Protein AF-A0A1J4P649-F1 (afdb_monomer)

pLDDT: mean 78.21, std 16.34, range [38.28, 94.56]

Mean predicted aligned error: 8.25 Å

Solvent-accessible surface area (backbone atoms only — not comparable to full-atom values): 4786 Å² total; per-residue (Å²): 130,82,52,71,67,56,53,54,52,52,52,34,51,51,38,51,51,51,48,48,52,44,20,72,77,43,36,81,43,73,40,51,35,66,61,48,17,66,52,60,71,48,64,45,68,62,47,35,74,76,51,42,70,46,38,31,30,44,55,49,53,52,47,62,72,70,45,73,68,56,66,56,52,53,52,53,52,59,53,58,64,69,72,77,123

Foldseek 3Di:
DPPPLNVLVVQLVVLLVVLVVCCVVPQQDKDFLVVLCVSNVHDSVVSCVVPNGIDGSNVSNVCVVPPPCVSSVCVVVVVVVVPPD

Nearest PDB structures (foldseek):
  4cgr-assembly1_A  TM=4.597E-01  e=4.262E+00  Streptomyces coelicolor
  3qkx-assembly1_A  TM=3.719E-01  e=3.098E+00  Haemophilus influenzae
  7pt0-assembly1_A  TM=3.523E-01  e=3.098E+00  Streptomyces coelicolor
  3mvp-assembly1_B  TM=3.732E-01  e=4.262E+00  Streptococcus mutans UA159
  2zcx-assembly1_A-2  TM=4.895E-01  e=6.658E+00  Streptomyces coelicolor

Radius of gyration: 14.2 Å; Cα contacts (8 Å, |Δi|>4): 68; chains: 1; bounding box: 41×18×39 Å

Secondary structure (DSSP, 8-state):
---HHHHHHHHHHHHHHHHHHHHHH-TT-EEEHHHHHHHHT--HHHHHHHHTTEEEHHHHHHHHHHS-THHHHHHHHHHHTTS--

Organism: NCBI:txid1428628

Structure (mmCIF, N/CA/C/O backbone):
data_AF-A0A1J4P649-F1
#
_entry.id   AF-A0A1J4P649-F1
#
loop_
_atom_site.group_PDB
_atom_site.id
_atom_site.type_symbol
_atom_site.label_atom_id
_atom_site.label_alt_id
_atom_site.label_comp_id
_atom_site.label_asym_id
_atom_site.label_entity_id
_atom_site.label_seq_id
_atom_site.pdbx_PDB_ins_code
_atom_site.Cartn_x
_atom_site.Cartn_y
_atom_site.Cartn_z
_atom_site.occupancy
_atom_site.B_iso_or_equiv
_atom_site.auth_seq_id
_atom_site.auth_comp_id
_atom_site.auth_asym_id
_atom_site.auth_atom_id
_atom_site.pdbx_PDB_model_num
ATOM 1 N N . MET A 1 1 ? 8.544 -1.670 -27.646 1.00 48.19 1 MET A N 1
ATOM 2 C CA . MET A 1 1 ? 8.844 -2.416 -26.410 1.00 48.19 1 MET A CA 1
ATOM 3 C C . MET A 1 1 ? 8.901 -1.401 -25.290 1.00 48.19 1 MET A C 1
ATOM 5 O O . MET A 1 1 ? 9.836 -0.613 -25.262 1.00 48.19 1 MET A O 1
ATOM 9 N N . THR A 1 2 ? 7.863 -1.323 -24.460 1.00 56.06 2 THR A N 1
ATOM 10 C CA . THR A 1 2 ? 7.910 -0.547 -23.215 1.00 56.06 2 THR A CA 1
ATOM 11 C C . THR A 1 2 ? 9.002 -1.148 -22.337 1.00 56.06 2 THR A C 1
ATOM 13 O O . THR A 1 2 ? 9.104 -2.368 -22.223 1.00 56.06 2 THR A O 1
ATOM 16 N N . SER A 1 3 ? 9.875 -0.303 -21.792 1.00 80.06 3 SER A N 1
ATOM 17 C CA . SER A 1 3 ? 10.904 -0.751 -20.854 1.00 80.06 3 SER A CA 1
ATOM 18 C C . SER A 1 3 ? 10.229 -1.442 -19.667 1.00 80.06 3 SER A C 1
ATOM 20 O O . SER A 1 3 ? 9.231 -0.931 -19.163 1.00 80.06 3 SER A O 1
ATOM 22 N N . LEU A 1 4 ? 10.770 -2.571 -19.199 1.00 76.62 4 LEU A N 1
ATOM 23 C CA . LEU A 1 4 ? 10.288 -3.269 -17.998 1.00 76.62 4 LEU A CA 1
ATOM 24 C C . LEU A 1 4 ? 10.176 -2.313 -16.798 1.00 76.62 4 LEU A C 1
ATOM 26 O O . LEU A 1 4 ? 9.259 -2.423 -15.994 1.00 76.62 4 LEU A O 1
ATOM 30 N N . LEU A 1 5 ? 11.074 -1.328 -16.723 1.00 73.81 5 LEU A N 1
ATOM 31 C CA . LEU A 1 5 ? 11.039 -0.282 -15.704 1.00 73.81 5 LEU A CA 1
ATOM 32 C C . LEU A 1 5 ? 9.824 0.639 -15.823 1.00 73.81 5 LEU A C 1
ATOM 34 O O . LEU A 1 5 ? 9.277 1.042 -14.804 1.00 73.81 5 LEU A O 1
ATOM 38 N N . ALA A 1 6 ? 9.394 0.958 -17.045 1.00 74.62 6 ALA A N 1
ATOM 39 C CA . ALA A 1 6 ? 8.195 1.761 -17.261 1.00 74.62 6 ALA A CA 1
ATOM 40 C C . ALA A 1 6 ? 6.942 0.988 -16.825 1.00 74.62 6 ALA A C 1
ATOM 42 O O . ALA A 1 6 ? 6.104 1.542 -16.128 1.00 74.62 6 ALA A O 1
ATOM 43 N N . GLN A 1 7 ? 6.876 -0.309 -17.147 1.00 80.06 7 GLN A N 1
ATOM 44 C CA . GLN A 1 7 ? 5.781 -1.184 -16.719 1.00 80.06 7 GLN A CA 1
ATOM 45 C C . GLN A 1 7 ? 5.680 -1.260 -15.185 1.00 80.06 7 GLN A C 1
ATOM 47 O O . GLN A 1 7 ? 4.606 -1.074 -14.631 1.00 80.06 7 GLN A O 1
ATOM 52 N N . LEU A 1 8 ? 6.807 -1.464 -14.492 1.00 80.06 8 LEU A N 1
ATOM 53 C CA . LEU A 1 8 ? 6.836 -1.538 -13.026 1.00 80.06 8 LEU A CA 1
ATOM 54 C C . LEU A 1 8 ? 6.465 -0.206 -12.358 1.00 80.06 8 LEU A C 1
ATOM 56 O O . LEU A 1 8 ? 5.794 -0.201 -11.328 1.00 80.06 8 LEU A O 1
ATOM 60 N N . ALA A 1 9 ? 6.888 0.918 -12.941 1.00 77.81 9 ALA A N 1
ATOM 61 C CA . ALA A 1 9 ? 6.507 2.241 -12.458 1.00 77.81 9 ALA A CA 1
ATOM 62 C C . ALA A 1 9 ? 4.999 2.493 -12.626 1.00 77.81 9 ALA A C 1
ATOM 64 O O . ALA A 1 9 ? 4.363 3.006 -11.705 1.00 77.81 9 ALA A O 1
ATOM 65 N N . ASP A 1 10 ? 4.424 2.095 -13.765 1.00 82.00 10 ASP A N 1
ATOM 66 C CA . ASP A 1 10 ? 2.985 2.193 -14.020 1.00 82.00 10 ASP A CA 1
ATOM 67 C C . ASP A 1 10 ? 2.182 1.302 -13.055 1.00 82.00 10 ASP A C 1
ATOM 69 O O . ASP A 1 10 ? 1.201 1.762 -12.464 1.00 82.00 10 ASP A O 1
ATOM 73 N N . ASP A 1 11 ? 2.625 0.060 -12.830 1.00 82.94 11 ASP A N 1
ATOM 74 C CA . ASP A 1 11 ? 1.972 -0.891 -11.921 1.00 82.94 11 ASP A CA 1
ATOM 75 C C . ASP A 1 11 ? 1.969 -0.377 -10.472 1.00 82.94 11 ASP A C 1
ATOM 77 O O . ASP A 1 11 ? 0.936 -0.398 -9.796 1.00 82.94 11 ASP A O 1
ATOM 81 N N . GLN A 1 12 ? 3.098 0.155 -9.994 1.00 81.38 12 GLN A N 1
ATOM 82 C CA . GLN A 1 12 ? 3.175 0.724 -8.650 1.00 81.38 12 GLN A CA 1
ATOM 83 C C . GLN A 1 12 ? 2.359 2.018 -8.525 1.00 81.38 12 GLN A C 1
ATOM 85 O O . GLN A 1 12 ? 1.719 2.260 -7.500 1.00 81.38 12 GLN A O 1
ATOM 90 N N . PHE A 1 13 ? 2.343 2.861 -9.559 1.00 84.25 13 PHE A N 1
ATOM 91 C CA . PHE A 1 13 ? 1.508 4.056 -9.560 1.00 84.25 13 PHE A CA 1
ATOM 92 C C . PHE A 1 13 ? 0.021 3.691 -9.457 1.00 84.25 13 PHE A C 1
ATOM 94 O O . PHE A 1 13 ? -0.694 4.261 -8.628 1.00 84.25 13 PHE A O 1
ATOM 101 N N . ALA A 1 14 ? -0.432 2.699 -10.227 1.00 86.50 14 ALA A N 1
ATOM 102 C CA . ALA A 1 14 ? -1.794 2.179 -10.143 1.00 86.50 14 ALA A CA 1
ATOM 103 C C . ALA A 1 14 ? -2.102 1.603 -8.749 1.00 86.50 14 ALA A C 1
ATOM 105 O O . ALA A 1 14 ? -3.145 1.909 -8.169 1.00 86.50 14 ALA A O 1
ATOM 106 N N . ALA A 1 15 ? -1.175 0.837 -8.168 1.00 86.94 15 ALA A N 1
ATOM 107 C CA . ALA A 1 15 ? -1.290 0.302 -6.815 1.00 86.94 15 ALA A CA 1
ATOM 108 C C . ALA A 1 15 ? -1.476 1.402 -5.754 1.00 86.94 15 ALA A C 1
ATOM 110 O O . ALA A 1 15 ? -2.410 1.346 -4.947 1.00 86.94 15 ALA A O 1
ATOM 111 N N . CYS A 1 16 ? -0.645 2.447 -5.794 1.00 86.88 16 CYS A N 1
ATOM 112 C CA . CYS A 1 16 ? -0.762 3.608 -4.912 1.00 86.88 16 CYS A CA 1
ATOM 113 C C . CYS A 1 16 ? -2.123 4.305 -5.055 1.00 86.88 16 CYS A C 1
ATOM 115 O O . CYS A 1 16 ? -2.732 4.683 -4.052 1.00 86.88 16 CYS A O 1
ATOM 117 N N . GLN A 1 17 ? -2.624 4.461 -6.286 1.00 88.06 17 GLN A N 1
ATOM 118 C CA . GLN A 1 17 ? -3.936 5.064 -6.530 1.00 88.06 17 GLN A CA 1
ATOM 119 C C . GLN A 1 17 ? -5.081 4.235 -5.94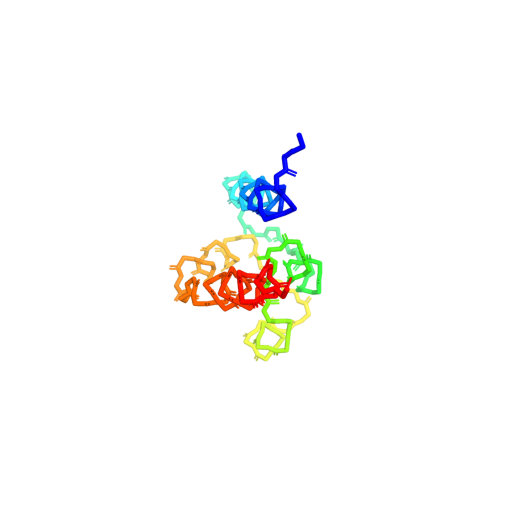7 1.00 88.06 17 GLN A C 1
ATOM 121 O O . GLN A 1 17 ? -5.988 4.801 -5.336 1.00 88.06 17 GLN A O 1
ATOM 126 N N . ILE A 1 18 ? -5.037 2.910 -6.099 1.00 88.38 18 ILE A N 1
ATOM 127 C CA . ILE A 1 18 ? -6.058 2.007 -5.554 1.00 88.38 18 ILE A CA 1
ATOM 128 C C . ILE A 1 18 ? -6.088 2.109 -4.029 1.00 88.38 18 ILE A C 1
ATOM 130 O O . ILE A 1 18 ? -7.152 2.314 -3.446 1.00 88.38 18 ILE A O 1
ATOM 134 N N . VAL A 1 19 ? -4.926 2.040 -3.377 1.00 87.38 19 VAL A N 1
ATOM 135 C CA . VAL A 1 19 ? -4.832 2.156 -1.915 1.00 87.38 19 VAL A CA 1
ATOM 136 C C . VAL A 1 19 ? -5.327 3.522 -1.436 1.00 87.38 19 VAL A C 1
ATOM 138 O O . VAL A 1 19 ? -6.081 3.592 -0.467 1.00 87.38 19 VAL A O 1
ATOM 141 N N . ALA A 1 20 ? -4.990 4.605 -2.140 1.00 87.00 20 ALA A N 1
ATOM 142 C CA . ALA A 1 20 ? -5.495 5.938 -1.821 1.00 87.00 20 ALA A CA 1
ATOM 143 C C . ALA A 1 20 ? -7.023 6.048 -1.980 1.00 87.00 20 ALA A C 1
ATOM 145 O O . ALA A 1 20 ? -7.682 6.670 -1.147 1.00 87.00 20 ALA A O 1
ATOM 146 N N . ALA A 1 21 ? -7.601 5.425 -3.011 1.00 89.62 21 ALA A N 1
ATOM 147 C CA . ALA A 1 21 ? -9.048 5.389 -3.214 1.00 89.62 21 ALA A CA 1
ATOM 148 C C . ALA A 1 21 ? -9.766 4.593 -2.109 1.00 89.62 21 ALA A C 1
ATOM 150 O O . ALA A 1 21 ? -10.818 5.023 -1.624 1.00 89.62 21 ALA A O 1
ATOM 151 N N . ILE A 1 22 ? -9.178 3.476 -1.663 1.00 88.00 22 ILE A N 1
ATOM 152 C CA . ILE A 1 22 ? -9.675 2.698 -0.519 1.00 88.00 22 ILE A CA 1
ATOM 153 C C . ILE A 1 22 ? -9.600 3.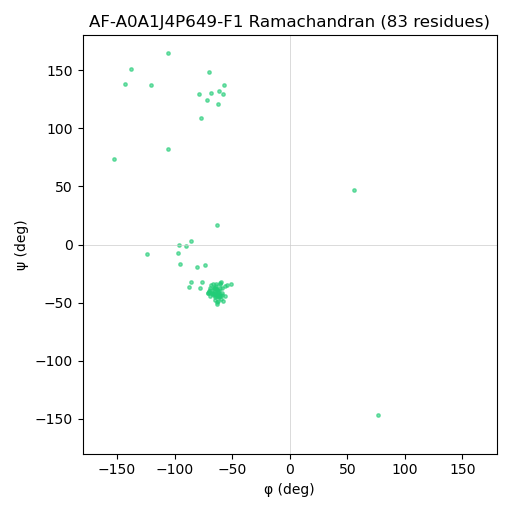545 0.752 1.00 88.00 22 ILE A C 1
ATOM 155 O O . ILE A 1 22 ? -10.602 3.680 1.445 1.00 88.00 22 ILE A O 1
ATOM 159 N N . ALA A 1 23 ? -8.459 4.181 1.024 1.00 88.12 23 ALA A N 1
ATOM 160 C CA . ALA A 1 23 ? -8.274 5.030 2.199 1.00 88.12 23 ALA A CA 1
ATOM 161 C C . ALA A 1 23 ? -9.239 6.223 2.228 1.00 88.12 23 ALA A C 1
ATOM 163 O O . ALA A 1 23 ? -9.687 6.631 3.296 1.00 88.12 23 ALA A O 1
ATOM 164 N N . HIS A 1 24 ? -9.585 6.771 1.061 1.00 90.06 24 HIS A N 1
ATOM 165 C CA . HIS A 1 24 ? -10.577 7.834 0.951 1.00 90.06 24 HIS A CA 1
ATOM 166 C C . HIS A 1 24 ? -12.003 7.344 1.238 1.00 90.06 24 HIS A C 1
ATOM 168 O O . HIS A 1 24 ? -12.771 8.046 1.891 1.00 90.06 24 HIS A O 1
ATOM 174 N N . SER A 1 25 ? -12.357 6.151 0.755 1.00 91.25 25 SER A N 1
ATOM 175 C CA . SER A 1 25 ? -13.727 5.622 0.841 1.00 91.25 25 SER A CA 1
ATOM 176 C C . SER A 1 25 ? -14.010 4.909 2.165 1.00 91.25 25 SER A C 1
ATOM 178 O O . SER A 1 25 ? -15.141 4.913 2.643 1.00 91.25 25 SER A O 1
ATOM 180 N N . ALA A 1 26 ? -12.993 4.268 2.739 1.00 91.44 26 ALA A N 1
ATOM 181 C CA . ALA A 1 26 ? -13.090 3.422 3.920 1.00 91.44 26 ALA A CA 1
ATOM 182 C C . ALA A 1 26 ? -11.744 3.420 4.686 1.00 91.44 26 ALA A C 1
ATOM 184 O O . ALA A 1 26 ? -11.005 2.431 4.637 1.00 91.44 26 ALA A O 1
ATOM 185 N N . PRO A 1 27 ? -11.406 4.525 5.379 1.00 88.31 27 PRO A N 1
ATOM 186 C CA . PRO A 1 27 ? -10.090 4.745 5.995 1.00 88.31 27 PRO A CA 1
ATOM 187 C C . PRO A 1 27 ? -9.703 3.699 7.046 1.00 88.31 27 PRO A C 1
ATOM 189 O O . PRO A 1 27 ? -8.522 3.367 7.152 1.00 88.31 27 PRO A O 1
ATOM 192 N N . ASP A 1 28 ? -10.689 3.159 7.767 1.00 91.81 28 ASP A N 1
ATOM 193 C CA . ASP A 1 28 ? -10.511 2.162 8.833 1.00 91.81 28 ASP A CA 1
ATOM 194 C C . ASP A 1 28 ? -10.460 0.716 8.308 1.00 91.81 28 ASP A C 1
ATOM 196 O O . ASP A 1 28 ? -10.385 -0.235 9.087 1.00 91.81 28 ASP A O 1
ATOM 200 N N . THR A 1 29 ? -10.516 0.525 6.985 1.00 91.94 29 THR A N 1
ATOM 201 C CA . THR A 1 29 ? -10.389 -0.805 6.380 1.00 91.94 29 THR A CA 1
ATOM 202 C C . THR A 1 29 ? -9.022 -1.373 6.698 1.00 91.94 29 THR A C 1
ATOM 204 O O . THR A 1 29 ? -8.009 -0.788 6.314 1.00 91.94 29 THR A O 1
ATOM 207 N N . GLN A 1 30 ? -9.000 -2.527 7.357 1.00 92.88 30 GLN A N 1
ATOM 208 C CA . GLN A 1 30 ? -7.763 -3.245 7.600 1.00 92.88 30 GLN A CA 1
ATOM 209 C C . GLN A 1 30 ? -7.337 -4.003 6.346 1.00 92.88 30 GLN A C 1
ATOM 211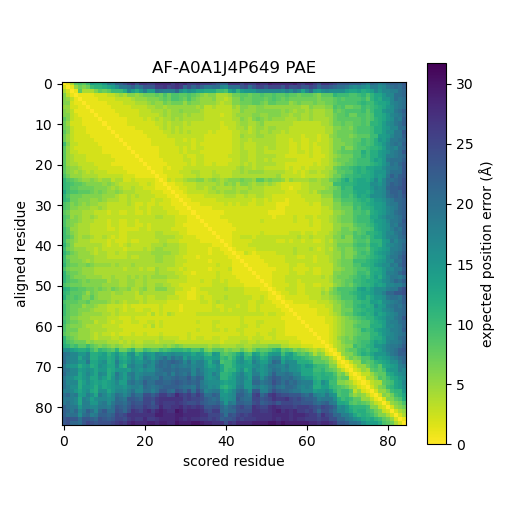 O O . GLN A 1 30 ? -8.120 -4.724 5.723 1.00 92.88 30 GLN A O 1
ATOM 216 N N . LEU A 1 31 ? -6.082 -3.800 5.972 1.00 91.38 31 LEU A N 1
ATOM 217 C CA . LEU A 1 31 ? -5.441 -4.398 4.818 1.00 91.38 31 LEU A CA 1
ATOM 218 C C . LEU A 1 31 ? -4.233 -5.212 5.304 1.00 91.38 31 LEU A C 1
ATOM 220 O O . LEU A 1 31 ? -3.496 -4.748 6.178 1.00 91.38 31 LEU A O 1
ATOM 224 N N . PRO A 1 32 ? -4.020 -6.424 4.769 1.00 94.56 32 PRO A N 1
ATOM 225 C CA . PRO A 1 32 ? -2.908 -7.269 5.183 1.00 94.56 32 PRO A CA 1
ATOM 226 C C . PRO A 1 32 ? -1.571 -6.665 4.746 1.00 94.56 32 PRO A C 1
ATOM 228 O O . PRO A 1 32 ? -1.388 -6.331 3.571 1.00 94.56 32 PRO A O 1
ATOM 231 N N . VAL A 1 33 ? -0.627 -6.573 5.686 1.00 91.88 33 VAL A N 1
ATOM 232 C CA . VAL A 1 33 ? 0.692 -5.957 5.471 1.00 91.88 33 VAL A CA 1
ATOM 233 C C . VAL A 1 33 ? 1.462 -6.644 4.346 1.00 91.88 33 VAL A C 1
ATOM 235 O O . VAL A 1 33 ? 1.960 -5.957 3.459 1.00 91.88 33 VAL A O 1
ATOM 238 N N . THR A 1 34 ? 1.460 -7.976 4.294 1.00 91.12 34 THR A N 1
ATOM 239 C CA . THR A 1 34 ? 2.105 -8.750 3.220 1.00 91.12 34 THR A CA 1
ATOM 240 C C . THR A 1 34 ? 1.602 -8.360 1.825 1.00 91.12 34 THR A C 1
ATOM 242 O O . THR A 1 34 ? 2.391 -8.157 0.903 1.00 91.12 34 THR A O 1
ATOM 245 N N . ALA A 1 35 ? 0.284 -8.198 1.650 1.00 89.00 35 ALA A N 1
ATOM 246 C CA . ALA A 1 35 ? -0.275 -7.829 0.347 1.00 89.00 35 ALA A CA 1
ATOM 247 C C . ALA A 1 35 ? 0.087 -6.388 -0.031 1.00 89.00 35 ALA A C 1
ATOM 249 O O . ALA A 1 35 ? 0.390 -6.106 -1.188 1.00 89.00 35 ALA A O 1
ATOM 250 N N . LEU A 1 36 ? 0.076 -5.479 0.947 1.00 89.56 36 LEU A N 1
ATOM 251 C CA . LEU A 1 36 ? 0.465 -4.087 0.750 1.00 89.56 36 LEU A CA 1
ATOM 252 C C . LEU A 1 36 ? 1.940 -3.961 0.378 1.00 89.56 36 LEU A C 1
ATOM 254 O O . LEU A 1 36 ? 2.260 -3.250 -0.569 1.00 89.56 36 LEU A O 1
ATOM 258 N N . ALA A 1 37 ? 2.820 -4.672 1.080 1.00 88.00 37 ALA A N 1
ATOM 259 C CA . ALA A 1 37 ? 4.249 -4.664 0.813 1.00 88.00 37 ALA A CA 1
ATOM 260 C C . ALA A 1 37 ? 4.558 -5.159 -0.605 1.00 88.00 37 ALA A C 1
ATOM 262 O O . ALA A 1 37 ? 5.301 -4.511 -1.342 1.00 88.00 37 ALA A O 1
ATOM 263 N N . GLN A 1 38 ? 3.904 -6.242 -1.032 1.00 85.44 38 GLN A N 1
ATOM 264 C CA . GLN A 1 38 ? 4.058 -6.775 -2.381 1.00 85.44 38 GLN A CA 1
ATOM 265 C C . GLN A 1 38 ? 3.549 -5.805 -3.458 1.00 85.44 38 GLN A C 1
ATOM 267 O O . GLN A 1 38 ? 4.231 -5.571 -4.452 1.00 85.44 38 GLN A O 1
ATOM 272 N N . VAL A 1 39 ? 2.350 -5.249 -3.273 1.00 85.00 39 VAL A N 1
ATOM 273 C 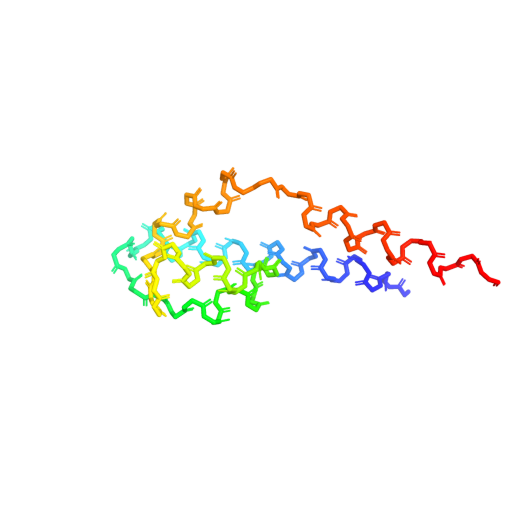CA . VAL A 1 39 ? 1.673 -4.422 -4.285 1.00 85.00 39 VAL A CA 1
ATOM 274 C C . VAL A 1 39 ? 2.277 -3.017 -4.381 1.00 85.00 39 VAL A C 1
ATOM 276 O O . VAL A 1 39 ? 2.324 -2.438 -5.464 1.00 85.00 39 VAL A O 1
ATOM 279 N N . LEU A 1 40 ? 2.777 -2.472 -3.271 1.00 85.31 40 LEU A N 1
ATOM 280 C CA . LEU A 1 40 ? 3.396 -1.145 -3.213 1.00 85.31 40 LEU A CA 1
ATOM 281 C C . LEU A 1 40 ? 4.926 -1.186 -3.318 1.00 85.31 40 LEU A C 1
ATOM 283 O O . LEU A 1 40 ? 5.552 -0.126 -3.329 1.00 85.31 40 LEU A O 1
ATOM 287 N N . PHE A 1 41 ? 5.521 -2.377 -3.447 1.00 82.62 41 PHE A N 1
ATOM 288 C CA . PHE A 1 41 ? 6.971 -2.590 -3.496 1.00 82.62 41 PHE A CA 1
ATOM 289 C C . PHE A 1 41 ? 7.685 -1.994 -2.265 1.00 82.62 41 PHE A C 1
ATOM 291 O O . PHE A 1 41 ? 8.678 -1.273 -2.389 1.00 82.62 41 PHE A O 1
ATOM 298 N N . LEU A 1 42 ? 7.145 -2.269 -1.075 1.00 83.38 42 LEU A N 1
ATOM 299 C CA . LEU A 1 42 ? 7.656 -1.810 0.222 1.00 83.38 42 LEU A CA 1
ATOM 300 C C . LEU A 1 42 ? 8.337 -2.959 0.978 1.00 83.38 42 LEU A C 1
ATOM 302 O O . LEU A 1 42 ? 8.169 -4.129 0.636 1.00 83.38 42 LEU A O 1
ATOM 306 N N . ASP A 1 43 ? 9.103 -2.621 2.015 1.00 86.12 43 ASP A N 1
ATOM 307 C CA . ASP A 1 43 ? 9.736 -3.615 2.882 1.00 86.12 43 ASP A CA 1
ATOM 308 C C . ASP A 1 43 ? 8.713 -4.212 3.864 1.00 86.12 43 ASP A C 1
ATOM 310 O O . ASP A 1 43 ? 8.250 -3.555 4.799 1.00 86.12 43 ASP A O 1
ATOM 314 N N . GLU A 1 44 ? 8.351 -5.474 3.632 1.00 88.00 44 GLU A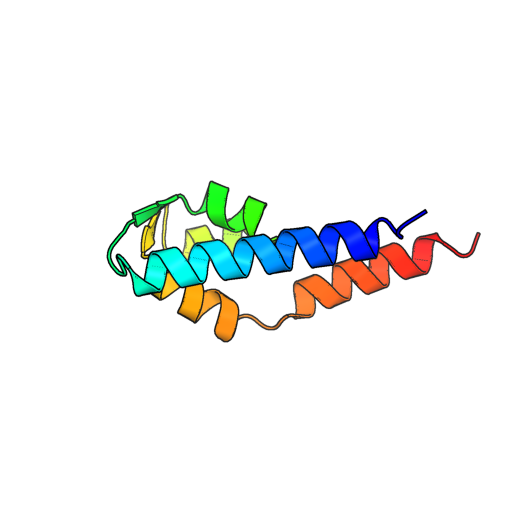 N 1
ATOM 315 C CA . GLU A 1 44 ? 7.396 -6.218 4.454 1.00 88.00 44 GLU A CA 1
ATOM 316 C C . GLU A 1 44 ? 7.857 -6.363 5.913 1.00 88.00 44 GLU A C 1
ATOM 318 O O . GLU A 1 44 ? 7.033 -6.269 6.823 1.00 88.0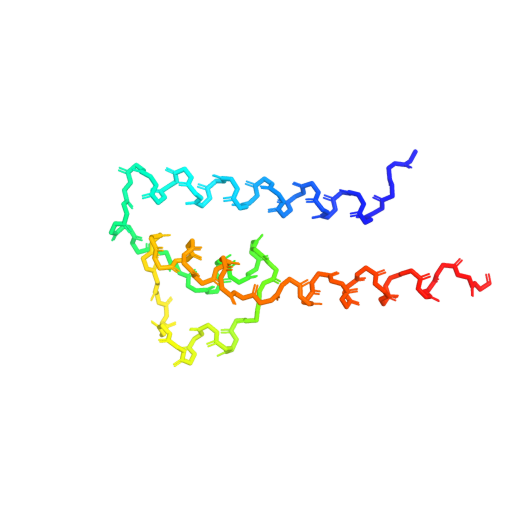0 44 GLU A O 1
ATOM 323 N N . ALA A 1 45 ? 9.156 -6.561 6.165 1.00 87.25 45 ALA A N 1
ATOM 324 C CA . ALA A 1 45 ? 9.671 -6.784 7.515 1.00 87.25 45 ALA A CA 1
ATOM 325 C C . ALA A 1 45 ? 9.596 -5.505 8.362 1.00 87.25 45 ALA A C 1
ATOM 327 O O . ALA A 1 45 ? 9.193 -5.546 9.531 1.00 87.25 45 ALA A O 1
ATOM 328 N N . ASP A 1 46 ? 9.922 -4.363 7.757 1.00 86.44 46 ASP A N 1
ATOM 329 C CA . ASP A 1 46 ? 9.780 -3.057 8.401 1.00 86.44 46 ASP A CA 1
ATOM 330 C C . ASP A 1 46 ? 8.306 -2.729 8.668 1.00 86.44 46 ASP A C 1
ATOM 332 O O . ASP A 1 46 ? 7.953 -2.292 9.768 1.00 86.44 46 ASP A O 1
ATOM 336 N N . MET A 1 47 ? 7.419 -2.991 7.701 1.00 88.31 47 MET A N 1
ATOM 337 C CA . MET A 1 47 ? 5.980 -2.783 7.882 1.00 88.31 47 MET A CA 1
ATOM 338 C C . MET A 1 47 ? 5.404 -3.670 8.992 1.00 88.31 47 MET A C 1
ATOM 340 O O . MET A 1 47 ? 4.661 -3.169 9.838 1.00 88.31 47 MET A O 1
ATOM 344 N N . HIS A 1 48 ? 5.780 -4.952 9.050 1.00 91.75 48 HIS A N 1
ATOM 345 C CA . HIS A 1 48 ? 5.344 -5.855 10.119 1.00 91.75 48 HIS A CA 1
ATOM 346 C C . HIS A 1 48 ? 5.834 -5.411 11.495 1.00 91.75 48 HIS A C 1
ATOM 348 O O . HIS A 1 48 ? 5.097 -5.508 12.475 1.00 91.75 48 HIS A O 1
ATOM 354 N N . THR A 1 49 ? 7.058 -4.892 11.579 1.00 90.19 49 THR A N 1
ATOM 355 C CA . THR A 1 49 ? 7.618 -4.391 12.840 1.00 90.19 49 THR A CA 1
ATOM 356 C C . THR A 1 49 ? 6.838 -3.183 13.367 1.00 90.19 49 THR A C 1
ATOM 358 O O . THR A 1 49 ? 6.672 -3.036 14.577 1.00 90.19 49 THR A O 1
ATOM 361 N N . LEU A 1 50 ? 6.352 -2.321 12.471 1.00 87.94 50 LEU A N 1
ATOM 362 C CA . LEU A 1 50 ? 5.662 -1.081 12.829 1.00 87.94 50 LEU A CA 1
ATOM 363 C C . LEU A 1 50 ? 4.152 -1.253 13.042 1.00 87.94 50 LEU A C 1
ATOM 365 O O . LEU A 1 50 ? 3.593 -0.596 13.919 1.00 87.94 50 LEU A O 1
ATOM 369 N N . TYR A 1 51 ? 3.500 -2.113 12.256 1.00 89.19 51 TYR A N 1
ATOM 370 C CA . TYR A 1 51 ? 2.0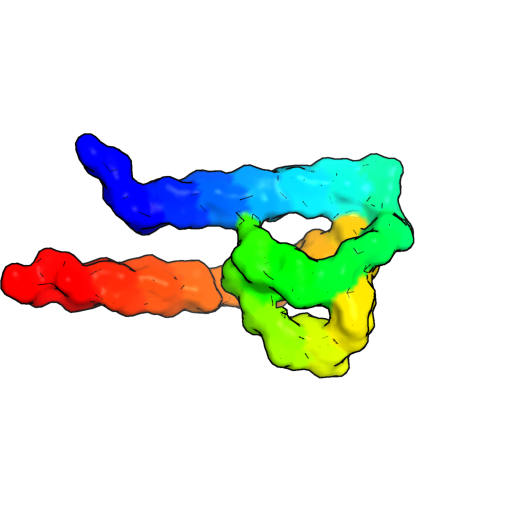35 -2.209 12.192 1.00 89.19 51 TYR A CA 1
ATOM 371 C C . TYR A 1 51 ? 1.486 -3.617 12.488 1.00 89.19 51 TYR A C 1
ATOM 373 O O . TYR A 1 51 ? 0.283 -3.778 12.670 1.00 89.19 51 TYR A O 1
ATOM 381 N N . GLY A 1 52 ? 2.335 -4.643 12.607 1.00 92.19 52 GLY A N 1
ATOM 382 C CA . GLY A 1 52 ? 1.896 -6.031 12.783 1.00 92.19 52 GLY A CA 1
ATOM 383 C C . GLY A 1 52 ? 1.394 -6.647 11.476 1.00 92.19 52 GLY A C 1
ATOM 384 O O . GLY A 1 52 ? 1.921 -6.357 10.411 1.00 92.19 52 GLY A O 1
ATOM 385 N N . ASP A 1 53 ? 0.399 -7.534 11.535 1.00 94.19 53 ASP A N 1
ATOM 386 C CA . ASP A 1 53 ? -0.085 -8.263 10.346 1.00 94.19 53 ASP A CA 1
ATOM 387 C C . ASP A 1 53 ? -1.053 -7.459 9.471 1.00 94.19 53 ASP A C 1
ATOM 389 O O . ASP A 1 53 ? -1.287 -7.795 8.305 1.00 94.19 53 ASP A O 1
ATOM 393 N N . GLN A 1 54 ? -1.648 -6.408 10.031 1.00 94.00 54 GLN A N 1
ATOM 394 C CA . GLN A 1 54 ? -2.663 -5.607 9.364 1.00 94.00 54 GLN A CA 1
ATOM 395 C C . GLN A 1 54 ? -2.446 -4.129 9.623 1.00 94.00 54 GLN A C 1
ATOM 397 O O . GLN A 1 54 ? -1.957 -3.722 10.669 1.00 94.00 54 GLN A O 1
ATOM 402 N N . MET A 1 55 ? -2.867 -3.329 8.657 1.00 92.25 55 MET A N 1
ATOM 403 C CA . MET A 1 55 ? -2.681 -1.892 8.660 1.00 92.25 55 MET A CA 1
ATOM 404 C C . MET A 1 55 ? -3.922 -1.244 8.062 1.00 92.25 55 MET A C 1
ATOM 406 O O . MET A 1 55 ? -4.480 -1.748 7.084 1.00 92.25 55 MET A O 1
ATOM 410 N N . THR A 1 56 ? -4.401 -0.151 8.646 1.00 92.44 56 THR A N 1
ATOM 411 C CA . THR A 1 56 ? -5.553 0.558 8.084 1.00 92.44 56 THR A CA 1
ATOM 412 C C . THR A 1 56 ? -5.165 1.251 6.785 1.00 92.44 56 THR A C 1
ATOM 414 O O . THR A 1 56 ? -4.042 1.730 6.625 1.00 92.44 56 THR A O 1
ATOM 417 N N . ALA A 1 57 ? -6.104 1.368 5.850 1.00 88.12 57 ALA A N 1
ATOM 418 C CA . ALA A 1 57 ? -5.859 2.049 4.582 1.00 88.12 57 ALA A CA 1
ATOM 419 C C . ALA A 1 57 ? -5.317 3.485 4.773 1.00 88.12 57 ALA A C 1
ATOM 421 O O . ALA A 1 57 ? -4.453 3.929 4.014 1.00 88.12 57 ALA A O 1
ATOM 422 N N . SER A 1 58 ? -5.767 4.197 5.814 1.00 87.44 58 SER A N 1
ATOM 423 C CA . SER A 1 58 ? -5.255 5.532 6.155 1.00 87.44 58 SER A CA 1
ATOM 424 C C . SER A 1 58 ? -3.793 5.528 6.625 1.00 87.44 58 SER A C 1
ATOM 426 O O . SER A 1 58 ? -3.003 6.368 6.179 1.00 87.44 58 SER A O 1
ATOM 428 N N . GLU A 1 59 ? -3.403 4.555 7.452 1.00 90.75 59 GLU A N 1
ATOM 429 C CA . GLU A 1 59 ? -2.015 4.369 7.872 1.00 90.75 59 GLU A CA 1
ATOM 430 C C . GLU A 1 59 ? -1.131 4.074 6.664 1.00 90.75 59 GLU A C 1
ATOM 432 O O . GLU A 1 59 ? -0.019 4.594 6.598 1.00 90.75 59 GLU A O 1
ATOM 437 N N . VAL A 1 60 ? -1.597 3.274 5.693 1.00 88.44 60 VAL A N 1
ATOM 438 C CA . VAL A 1 60 ? -0.783 2.914 4.516 1.00 88.44 60 VAL A CA 1
ATOM 439 C C . VAL A 1 60 ? -0.433 4.153 3.713 1.00 88.44 60 VAL A C 1
ATOM 441 O O . VAL A 1 60 ? 0.720 4.350 3.338 1.00 88.44 60 VAL A O 1
ATOM 444 N N . VAL A 1 61 ? -1.410 5.033 3.491 1.00 86.75 61 VAL A N 1
ATOM 445 C CA . VAL A 1 61 ? -1.176 6.303 2.795 1.00 86.75 61 VAL A CA 1
ATOM 446 C C . VAL A 1 61 ? -0.188 7.176 3.568 1.00 86.75 61 VAL A C 1
ATOM 448 O O . VAL A 1 61 ? 0.685 7.796 2.958 1.00 86.75 61 VAL A O 1
ATOM 451 N N . ALA A 1 62 ? -0.295 7.230 4.898 1.00 87.69 62 ALA A N 1
ATOM 452 C CA . ALA A 1 62 ? 0.648 7.972 5.727 1.00 87.69 62 ALA A CA 1
ATOM 453 C C . ALA A 1 62 ? 2.063 7.372 5.663 1.00 87.69 62 ALA A C 1
ATOM 455 O O . ALA A 1 62 ? 3.033 8.117 5.528 1.00 87.69 62 ALA A O 1
ATOM 456 N N . TYR A 1 63 ? 2.184 6.046 5.701 1.00 87.62 63 TYR A N 1
ATOM 457 C CA . TYR A 1 63 ? 3.454 5.341 5.579 1.00 87.62 63 TYR A CA 1
ATOM 458 C C . TYR A 1 63 ? 4.094 5.592 4.216 1.00 87.62 63 TYR A C 1
ATOM 460 O O . TYR A 1 63 ? 5.212 6.081 4.168 1.00 87.62 63 TYR A O 1
ATOM 468 N N . VAL A 1 64 ? 3.369 5.396 3.110 1.00 83.56 64 VAL A N 1
ATOM 469 C CA . VAL A 1 64 ? 3.875 5.643 1.746 1.00 83.56 64 VAL A CA 1
ATOM 470 C C . VAL A 1 64 ? 4.316 7.098 1.551 1.00 83.56 64 VAL A C 1
ATOM 472 O O . VAL A 1 64 ? 5.317 7.350 0.890 1.00 83.56 64 VAL A O 1
ATOM 4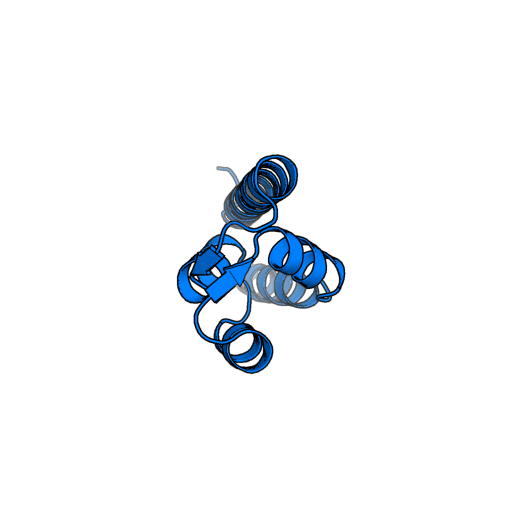75 N N . ARG A 1 65 ? 3.602 8.071 2.134 1.00 82.69 65 ARG A N 1
ATOM 476 C CA . ARG A 1 65 ? 3.974 9.497 2.049 1.00 82.69 65 ARG A CA 1
ATOM 477 C C . ARG A 1 65 ? 5.249 9.842 2.814 1.00 82.69 65 ARG A C 1
ATOM 479 O O . ARG A 1 65 ? 5.969 10.743 2.394 1.00 82.69 65 ARG A O 1
ATOM 486 N N . ASN A 1 66 ? 5.478 9.184 3.948 1.00 81.00 66 ASN A N 1
ATOM 487 C CA . ASN A 1 66 ? 6.613 9.457 4.829 1.00 81.00 66 ASN A CA 1
ATOM 488 C C . ASN A 1 66 ? 7.806 8.535 4.561 1.00 81.00 66 ASN A C 1
ATOM 490 O O . ASN A 1 66 ? 8.920 8.838 4.986 1.00 81.00 66 ASN A O 1
ATOM 494 N N . CYS A 1 67 ? 7.588 7.423 3.861 1.00 73.56 67 CYS A N 1
ATOM 495 C CA . CYS A 1 67 ? 8.645 6.527 3.452 1.00 73.56 67 CYS A CA 1
ATOM 496 C C . CYS A 1 67 ? 9.442 7.214 2.338 1.00 73.56 67 CYS A C 1
ATOM 498 O O . CYS A 1 67 ? 8.865 7.630 1.328 1.00 73.56 67 CYS A O 1
ATOM 500 N N . PRO A 1 68 ? 10.766 7.372 2.487 1.00 60.62 68 PRO A N 1
ATOM 501 C CA . PRO A 1 68 ? 11.571 7.885 1.400 1.00 60.62 68 PRO A CA 1
ATOM 502 C C . PRO A 1 68 ? 11.391 6.954 0.197 1.00 60.62 68 PRO A C 1
ATOM 504 O O . PRO A 1 68 ? 11.582 5.743 0.297 1.00 60.62 68 PRO A O 1
ATOM 507 N N . ALA A 1 69 ? 11.074 7.520 -0.970 1.00 59.91 69 ALA A N 1
ATOM 508 C CA . ALA A 1 69 ? 11.034 6.801 -2.249 1.00 59.91 69 ALA A CA 1
ATOM 509 C C . ALA A 1 69 ? 12.421 6.253 -2.673 1.00 59.91 69 ALA A C 1
ATOM 511 O O . ALA A 1 69 ? 12.647 5.911 -3.831 1.00 59.91 69 ALA A O 1
ATOM 512 N N . SER A 1 70 ? 13.381 6.175 -1.747 1.00 52.81 70 SER A N 1
ATOM 513 C CA . SER A 1 70 ? 14.710 5.609 -1.941 1.00 52.81 70 SER A CA 1
ATOM 514 C C . SER A 1 70 ? 14.643 4.167 -2.433 1.00 52.81 70 SER A C 1
ATOM 516 O O . SER A 1 70 ? 15.438 3.815 -3.294 1.00 52.81 70 SER A O 1
ATOM 518 N N . HIS A 1 71 ? 13.669 3.362 -1.992 1.00 55.84 71 HIS A N 1
ATOM 519 C CA . HIS A 1 71 ? 13.496 1.982 -2.470 1.00 55.84 71 HIS A CA 1
ATOM 520 C C . HIS A 1 71 ? 13.229 1.911 -3.985 1.00 55.84 71 HIS A C 1
ATOM 522 O O . HIS A 1 71 ? 13.735 1.014 -4.661 1.00 55.84 71 HIS A O 1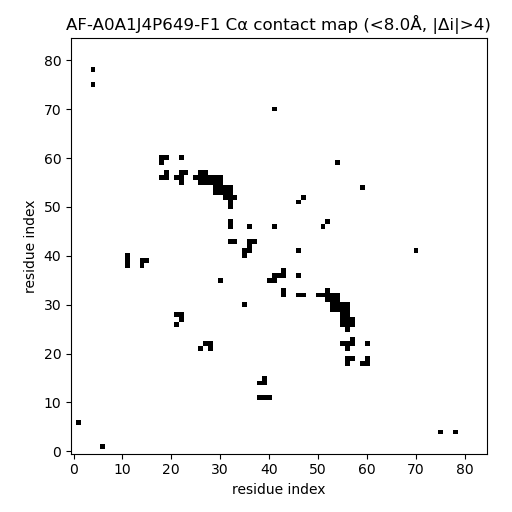
ATOM 528 N N . LEU A 1 72 ? 12.533 2.909 -4.543 1.00 54.94 72 LEU A N 1
ATOM 529 C CA . LEU A 1 72 ? 12.302 3.018 -5.985 1.00 54.94 72 LEU A CA 1
ATOM 530 C C . LEU A 1 72 ? 13.563 3.394 -6.749 1.00 54.94 72 LEU A C 1
ATOM 532 O O . LEU A 1 72 ? 13.854 2.816 -7.794 1.00 54.94 72 LEU A O 1
ATOM 536 N N . LEU A 1 73 ? 14.342 4.331 -6.207 1.00 50.75 73 LEU A N 1
ATOM 537 C CA . LEU A 1 73 ? 15.612 4.717 -6.806 1.00 50.75 73 LEU A CA 1
ATOM 538 C C . LEU A 1 73 ? 16.601 3.553 -6.798 1.00 50.75 73 LEU A C 1
ATOM 540 O O . LEU A 1 73 ? 17.264 3.364 -7.806 1.00 50.75 73 LEU A O 1
ATOM 544 N N . THR A 1 74 ? 16.659 2.727 -5.750 1.00 50.97 74 THR A N 1
ATOM 545 C CA . THR A 1 74 ? 17.546 1.550 -5.705 1.00 50.97 74 THR A CA 1
ATOM 546 C C . THR A 1 74 ? 17.174 0.501 -6.757 1.00 50.97 74 THR A C 1
ATOM 548 O O . THR A 1 74 ? 18.064 -0.088 -7.370 1.00 50.97 74 THR A O 1
ATOM 551 N N . PHE A 1 75 ? 15.878 0.299 -7.027 1.00 52.00 75 PHE A N 1
ATOM 552 C CA . PHE A 1 75 ? 15.415 -0.614 -8.079 1.00 52.00 75 PHE A CA 1
ATOM 553 C C . PHE A 1 75 ? 15.698 -0.055 -9.485 1.00 52.00 75 PHE A C 1
ATOM 555 O O . PHE A 1 75 ? 16.192 -0.777 -10.351 1.00 52.00 75 PHE A O 1
ATOM 562 N N . ILE A 1 76 ? 15.475 1.248 -9.698 1.00 53.72 76 ILE A N 1
ATOM 563 C CA . ILE A 1 76 ? 15.766 1.942 -10.964 1.00 53.72 76 ILE A CA 1
ATOM 564 C C . ILE A 1 76 ? 17.281 2.007 -11.230 1.00 53.72 76 ILE A C 1
ATOM 566 O O . ILE A 1 76 ? 17.713 1.727 -12.348 1.00 53.72 76 ILE A O 1
ATOM 570 N N . TYR A 1 77 ? 18.107 2.305 -10.220 1.00 49.22 77 TYR A N 1
ATOM 571 C CA . TYR A 1 77 ? 19.572 2.319 -10.341 1.00 49.22 77 TYR A CA 1
ATOM 572 C C . TYR A 1 77 ? 20.134 0.906 -10.536 1.00 49.22 77 TYR A C 1
ATOM 574 O O . TYR A 1 77 ? 20.980 0.694 -11.401 1.00 49.22 77 TYR A O 1
ATOM 582 N N . GLY A 1 78 ? 19.652 -0.081 -9.775 1.00 49.94 78 GLY A N 1
ATOM 583 C CA . GLY A 1 78 ? 20.110 -1.469 -9.876 1.00 49.94 78 GLY A CA 1
ATOM 584 C C . GLY A 1 78 ? 19.746 -2.139 -11.205 1.00 49.94 78 GLY A C 1
ATOM 585 O O . GLY A 1 78 ? 20.522 -2.942 -11.724 1.00 49.94 78 GLY A O 1
ATOM 586 N N . ALA A 1 79 ? 18.595 -1.786 -11.783 1.00 50.72 79 ALA A N 1
ATOM 587 C CA . ALA A 1 79 ? 18.197 -2.232 -13.114 1.00 50.72 79 ALA A CA 1
ATOM 588 C C . ALA A 1 79 ? 18.917 -1.459 -14.230 1.00 50.72 79 ALA A C 1
ATOM 590 O O . ALA A 1 79 ? 19.305 -2.075 -15.217 1.00 50.72 79 ALA A O 1
ATOM 591 N N . GLY A 1 80 ? 19.149 -0.150 -14.067 1.00 44.91 80 GLY A N 1
ATOM 592 C CA . GLY A 1 80 ? 19.880 0.676 -15.034 1.00 44.91 80 GLY A CA 1
ATOM 593 C C . GLY A 1 80 ? 21.344 0.265 -15.211 1.00 44.91 80 GLY A C 1
ATOM 594 O O . GLY A 1 80 ? 21.856 0.299 -16.322 1.00 44.91 80 GLY A O 1
ATOM 595 N N . VAL A 1 81 ? 22.000 -0.217 -14.150 1.00 46.72 81 VAL A N 1
ATOM 596 C CA . VAL A 1 81 ? 23.399 -0.687 -14.207 1.00 46.72 81 VAL A CA 1
ATOM 597 C C . VAL A 1 81 ? 23.547 -2.048 -14.912 1.00 46.72 81 VAL A C 1
ATOM 599 O O . VAL A 1 81 ? 24.637 -2.388 -15.358 1.00 46.72 81 VAL A O 1
ATOM 602 N N . LYS A 1 82 ? 22.472 -2.835 -15.070 1.00 44.62 82 LYS A N 1
ATOM 603 C CA . LYS A 1 82 ? 22.525 -4.144 -15.755 1.00 44.62 82 LYS A CA 1
ATOM 604 C C . LYS A 1 82 ? 22.266 -4.092 -17.267 1.00 44.62 82 LYS A C 1
ATOM 606 O O . LYS A 1 82 ? 22.302 -5.147 -17.894 1.00 44.62 82 LYS A O 1
ATOM 611 N N . VAL A 1 83 ? 21.998 -2.918 -17.850 1.00 45.88 83 VAL A N 1
ATOM 612 C CA . VAL A 1 83 ? 21.705 -2.784 -19.296 1.00 45.88 83 VAL A CA 1
ATOM 613 C C . VAL A 1 83 ? 22.931 -2.370 -20.126 1.00 45.88 83 VAL A C 1
ATOM 615 O O . VAL A 1 83 ? 22.866 -2.433 -21.347 1.00 45.88 83 VAL A O 1
ATOM 618 N N . ASP A 1 84 ? 24.060 -2.035 -19.496 1.00 38.84 84 ASP A N 1
ATOM 619 C CA . ASP A 1 84 ? 25.339 -1.806 -20.186 1.00 38.84 84 ASP A CA 1
ATOM 620 C C . ASP A 1 84 ? 26.298 -2.982 -19.943 1.00 38.84 84 ASP A C 1
ATOM 622 O O . ASP A 1 84 ? 27.155 -2.953 -19.055 1.00 38.84 84 ASP A O 1
ATOM 626 N N . GLY A 1 85 ? 26.108 -4.042 -20.731 1.00 38.28 85 GLY A N 1
ATOM 627 C CA . GLY A 1 85 ? 27.055 -5.140 -20.929 1.00 38.28 85 GLY A CA 1
ATOM 628 C C . GLY A 1 85 ? 27.307 -5.347 -22.412 1.00 38.28 85 GLY A C 1
ATOM 629 O O . GLY A 1 85 ? 26.303 -5.425 -23.155 1.00 38.28 85 GLY A O 1
#

Sequence (85 aa):
MTSLLAQLADDQFAACQIVAAIAHSAPDTQLPVTALAQVLFLDEADMHTLYGDQMTASEVVAYVRNCPASHLLTFIYGAGVKVDG